Protein AF-A0A241WHX1-F1 (afdb_monomer_lite)

Radius of gyration: 29.51 Å; chains: 1; bounding box: 97×26×27 Å

Foldseek 3Di:
DDPQVVLPHLVSLCCVLVVVVAPADDFFKAWSVVGFTWHADPQWIWTADRVVRDTHTDGGPVPDPTDMDTSVVSVVSSVVVVVVVVVVVVVVVVVVVVVVVVVVVVVVVVVPPPPPPDDDDDD

Secondary structure (DSSP, 8-state):
--HHHHHSSHHHHHHHHT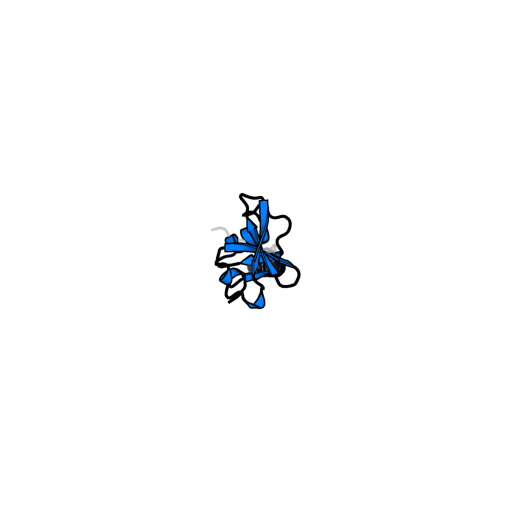TTT---SS--EEETTTTEEEEEETTEEEEEETTTTEEEEEEEGGG--S-EEEHHHHHHHHHHHHHHHHHHHHHHHHHHHHHHHHHHHHHHHHHT-S-TT------

Structure (mmCIF, N/CA/C/O backbone):
data_AF-A0A241WHX1-F1
#
_entry.id   AF-A0A241WHX1-F1
#
loop_
_atom_site.group_PDB
_atom_site.id
_atom_site.type_symbol
_atom_site.label_atom_id
_atom_site.label_alt_id
_atom_site.label_comp_id
_atom_site.label_asym_id
_atom_site.label_entity_id
_atom_site.label_seq_id
_atom_site.pdbx_PDB_ins_code
_atom_site.Cartn_x
_atom_site.Cartn_y
_atom_site.Cartn_z
_atom_site.occupancy
_atom_site.B_iso_or_equiv
_atom_site.auth_seq_id
_atom_site.auth_comp_id
_atom_site.auth_asym_id
_atom_site.auth_atom_id
_atom_site.pdbx_PDB_model_num
ATOM 1 N N . MET A 1 1 ? 9.600 3.121 -15.837 1.00 72.44 1 MET A N 1
ATOM 2 C CA . MET A 1 1 ? 9.705 3.581 -14.442 1.00 72.44 1 MET A CA 1
ATOM 3 C C . MET A 1 1 ? 9.489 2.375 -13.557 1.00 72.44 1 MET A C 1
ATOM 5 O O . MET A 1 1 ? 8.506 1.670 -13.766 1.00 72.44 1 MET A O 1
ATOM 9 N N . ASN A 1 2 ? 10.432 2.067 -12.673 1.00 87.31 2 ASN A N 1
ATOM 10 C CA . ASN A 1 2 ? 10.267 0.968 -11.722 1.00 87.31 2 ASN A CA 1
ATOM 11 C C . ASN A 1 2 ? 9.329 1.389 -10.566 1.00 87.31 2 ASN A C 1
ATOM 13 O O . ASN A 1 2 ? 9.002 2.568 -10.421 1.00 87.31 2 ASN A O 1
ATOM 17 N N . LEU A 1 3 ? 8.868 0.434 -9.751 1.00 91.62 3 LEU A N 1
ATOM 18 C CA . LEU A 1 3 ? 7.915 0.718 -8.665 1.00 91.62 3 LEU A CA 1
ATOM 19 C C . LEU A 1 3 ? 8.469 1.694 -7.612 1.00 91.62 3 LEU A C 1
ATOM 21 O O . LEU A 1 3 ? 7.723 2.523 -7.100 1.00 91.62 3 LEU A O 1
ATOM 25 N N . ILE A 1 4 ? 9.768 1.630 -7.316 1.00 92.44 4 ILE A N 1
ATOM 26 C CA . ILE A 1 4 ? 10.421 2.496 -6.323 1.00 92.44 4 ILE A CA 1
ATOM 27 C C . ILE A 1 4 ? 10.491 3.944 -6.832 1.00 92.44 4 ILE A C 1
ATOM 29 O O . ILE A 1 4 ? 10.169 4.874 -6.098 1.00 92.44 4 ILE A O 1
ATOM 33 N N . GLU A 1 5 ? 10.851 4.142 -8.100 1.00 90.75 5 GLU A N 1
ATOM 34 C CA . GLU A 1 5 ? 10.840 5.449 -8.771 1.00 90.75 5 GLU A CA 1
ATOM 35 C C . GLU A 1 5 ? 9.431 6.036 -8.829 1.00 90.75 5 GLU A C 1
ATOM 37 O O . GLU A 1 5 ? 9.258 7.236 -8.635 1.00 90.75 5 GLU A O 1
ATOM 42 N N . LYS A 1 6 ? 8.423 5.183 -9.055 1.00 90.56 6 LYS A N 1
ATOM 43 C CA . LYS A 1 6 ? 7.014 5.585 -9.081 1.00 90.56 6 LYS A CA 1
ATOM 44 C C . LYS A 1 6 ? 6.542 6.118 -7.724 1.00 90.56 6 LYS A C 1
ATOM 46 O O . LYS A 1 6 ? 5.759 7.060 -7.672 1.00 90.56 6 LYS A O 1
ATOM 51 N N . ILE A 1 7 ? 7.025 5.517 -6.636 1.00 92.44 7 ILE A N 1
ATOM 52 C CA . ILE A 1 7 ? 6.779 5.982 -5.264 1.00 92.44 7 ILE A CA 1
ATOM 53 C C . ILE A 1 7 ? 7.556 7.280 -4.990 1.00 92.44 7 ILE A C 1
ATOM 55 O O . ILE A 1 7 ? 7.043 8.176 -4.328 1.00 92.44 7 ILE A O 1
ATOM 59 N N . GLY A 1 8 ? 8.777 7.382 -5.518 1.00 91.56 8 GLY A N 1
ATOM 60 C CA . GLY A 1 8 ? 9.629 8.569 -5.473 1.00 91.56 8 GLY A CA 1
ATOM 61 C C . GLY A 1 8 ? 11.054 8.253 -5.022 1.00 91.56 8 GLY A C 1
ATOM 62 O O . GLY A 1 8 ? 12.007 8.809 -5.562 1.00 91.56 8 GLY A O 1
ATOM 63 N N . ASN A 1 9 ? 11.224 7.356 -4.046 1.00 93.25 9 ASN A N 1
ATOM 64 C CA . ASN A 1 9 ? 12.527 6.862 -3.594 1.00 93.25 9 ASN A CA 1
ATOM 65 C C . ASN A 1 9 ? 12.396 5.589 -2.739 1.00 93.25 9 ASN A C 1
ATOM 67 O O . ASN A 1 9 ? 11.304 5.215 -2.308 1.00 93.25 9 ASN A O 1
ATOM 71 N N . ILE A 1 10 ? 13.539 4.947 -2.466 1.00 94.50 10 ILE A N 1
ATOM 72 C CA . ILE A 1 10 ? 13.615 3.707 -1.680 1.00 94.50 10 ILE A CA 1
ATOM 73 C C . ILE A 1 10 ? 13.083 3.872 -0.250 1.00 94.50 10 ILE A C 1
ATOM 75 O O . ILE A 1 10 ? 12.350 3.010 0.216 1.00 94.50 10 ILE A O 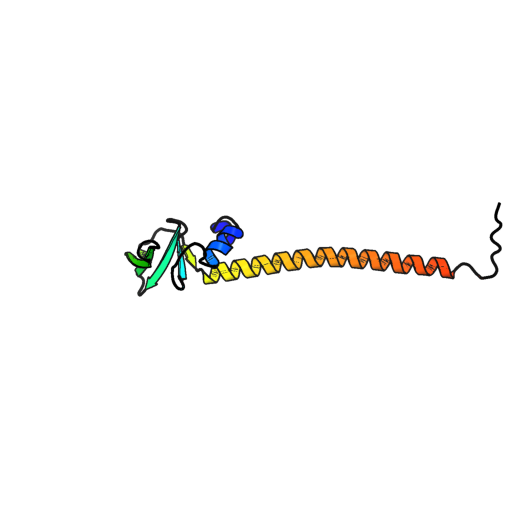1
ATOM 79 N N . ILE A 1 11 ? 13.349 5.005 0.408 1.00 94.06 11 ILE A N 1
ATOM 80 C CA . ILE A 1 11 ? 12.926 5.250 1.797 1.00 94.06 11 ILE A CA 1
ATOM 81 C C . ILE A 1 11 ? 11.395 5.302 1.888 1.00 94.06 11 ILE A C 1
ATOM 83 O O . ILE A 1 11 ? 10.787 4.687 2.760 1.00 94.06 11 ILE A O 1
ATOM 87 N N . GLN A 1 12 ? 10.743 6.009 0.963 1.00 93.94 12 GLN A N 1
ATOM 88 C CA . GLN A 1 12 ? 9.282 6.062 0.888 1.00 93.94 12 GLN A CA 1
ATOM 89 C C . GLN A 1 12 ? 8.680 4.701 0.551 1.00 93.94 12 GLN A C 1
ATOM 91 O O . GLN A 1 12 ? 7.679 4.314 1.154 1.00 93.94 12 GLN A O 1
ATOM 96 N N . ALA A 1 13 ? 9.307 3.958 -0.364 1.00 95.19 13 ALA A N 1
ATOM 97 C CA . ALA A 1 13 ? 8.883 2.606 -0.696 1.00 95.19 13 ALA A CA 1
ATOM 98 C C . ALA A 1 13 ? 8.940 1.685 0.532 1.00 95.19 13 ALA A C 1
ATOM 100 O O . ALA A 1 13 ? 7.979 0.965 0.791 1.00 95.19 13 ALA A O 1
ATOM 101 N N . GLU A 1 14 ? 10.013 1.747 1.323 1.00 95.38 14 GLU A N 1
ATOM 102 C CA . GLU A 1 14 ? 10.172 0.969 2.557 1.00 95.38 14 GLU A CA 1
ATOM 103 C C . GLU A 1 14 ? 9.139 1.341 3.623 1.00 95.38 14 GLU A C 1
ATOM 105 O O . GLU A 1 14 ? 8.544 0.444 4.225 1.00 95.38 14 GLU A O 1
ATOM 110 N N . MET A 1 15 ? 8.870 2.636 3.826 1.00 94.81 15 MET A N 1
ATOM 111 C CA . MET A 1 15 ? 7.839 3.091 4.768 1.00 94.81 15 MET A CA 1
ATOM 112 C C . MET A 1 15 ? 6.450 2.568 4.389 1.00 94.81 15 MET A C 1
ATOM 114 O O . MET A 1 15 ? 5.720 2.087 5.259 1.00 94.81 15 MET A O 1
ATOM 118 N N . ILE A 1 16 ? 6.106 2.629 3.097 1.00 95.25 16 ILE A N 1
ATOM 119 C CA . ILE A 1 16 ? 4.822 2.142 2.581 1.00 95.25 16 ILE A CA 1
ATOM 120 C C . ILE A 1 16 ? 4.738 0.616 2.687 1.00 95.25 16 ILE A C 1
ATOM 122 O O . ILE A 1 16 ? 3.774 0.069 3.214 1.00 95.25 16 ILE A O 1
ATOM 126 N N . ALA A 1 17 ? 5.774 -0.092 2.235 1.00 95.12 17 ALA A N 1
ATOM 127 C CA . ALA A 1 17 ? 5.815 -1.551 2.232 1.00 95.12 17 ALA A CA 1
ATOM 128 C C . ALA A 1 17 ? 5.789 -2.166 3.642 1.00 95.12 17 ALA A C 1
ATOM 130 O O . ALA A 1 17 ? 5.288 -3.281 3.828 1.00 95.12 17 ALA A O 1
ATOM 131 N N . SER A 1 18 ? 6.334 -1.446 4.622 1.00 93.19 18 SER A N 1
ATOM 132 C CA . SER A 1 18 ? 6.352 -1.840 6.035 1.00 93.19 18 SER A CA 1
ATOM 133 C C . SER A 1 18 ? 5.083 -1.430 6.785 1.00 93.19 18 SER A C 1
ATOM 135 O O . SER A 1 18 ? 4.976 -1.716 7.973 1.00 93.19 18 SER A O 1
ATOM 137 N N . CYS A 1 19 ? 4.142 -0.752 6.117 1.00 90.75 19 CYS A N 1
ATOM 138 C CA . CYS A 1 19 ? 2.921 -0.210 6.711 1.00 90.75 19 CYS A CA 1
ATOM 139 C C . CYS A 1 19 ? 3.182 0.694 7.932 1.00 90.75 19 CYS A C 1
ATOM 141 O O . CYS A 1 19 ? 2.319 0.840 8.786 1.00 90.75 19 CYS A O 1
ATOM 143 N N . LEU A 1 20 ? 4.355 1.338 8.023 1.00 87.44 20 LEU A N 1
ATOM 144 C CA . LEU A 1 20 ? 4.725 2.180 9.176 1.00 87.44 20 LEU A CA 1
ATOM 145 C C . LEU A 1 20 ? 3.906 3.474 9.265 1.00 87.44 20 LEU A C 1
ATOM 147 O O . LEU A 1 20 ? 3.936 4.163 10.279 1.00 87.44 20 LEU A O 1
ATOM 151 N N . LEU A 1 21 ? 3.212 3.817 8.181 1.00 84.06 21 LEU A N 1
ATOM 152 C CA . LEU A 1 21 ? 2.416 5.034 8.050 1.00 84.06 21 LEU A CA 1
ATOM 153 C C . LEU A 1 21 ? 0.932 4.811 8.365 1.00 84.06 21 LEU A C 1
ATOM 155 O O . LEU A 1 21 ? 0.134 5.703 8.104 1.00 84.06 21 LEU A O 1
ATOM 159 N N . THR A 1 22 ? 0.550 3.624 8.839 1.00 89.69 22 THR A N 1
ATOM 160 C CA . THR A 1 22 ? -0.851 3.278 9.087 1.00 89.69 22 THR A CA 1
ATOM 161 C C . THR A 1 22 ? -0.990 2.257 10.212 1.00 89.69 22 THR A C 1
ATOM 163 O O . THR A 1 22 ? -0.064 1.515 10.534 1.00 89.69 22 THR A O 1
ATOM 166 N N . THR A 1 23 ? -2.177 2.209 10.796 1.00 92.38 23 THR A N 1
ATOM 167 C CA . THR A 1 23 ? -2.633 1.184 11.739 1.00 92.38 23 THR A CA 1
ATOM 168 C C . THR A 1 23 ? -3.375 0.038 11.048 1.00 92.38 23 THR A C 1
ATOM 170 O O . THR A 1 23 ? -3.762 -0.925 11.711 1.00 92.38 23 THR A O 1
ATOM 173 N N . ALA A 1 24 ? -3.558 0.115 9.723 1.00 90.62 24 ALA A N 1
ATOM 174 C CA . ALA A 1 24 ? -4.256 -0.896 8.941 1.00 90.62 24 ALA A CA 1
ATOM 175 C C . ALA A 1 24 ? -3.654 -2.291 9.136 1.00 90.62 24 ALA A C 1
ATOM 177 O O . ALA A 1 24 ? -2.455 -2.511 8.945 1.00 90.62 24 ALA A O 1
ATOM 178 N N . ASN A 1 25 ? -4.508 -3.265 9.445 1.00 87.81 25 ASN A N 1
ATOM 179 C CA . ASN A 1 25 ? -4.088 -4.656 9.508 1.00 87.81 25 ASN A CA 1
ATOM 180 C C . ASN A 1 25 ? -4.000 -5.239 8.090 1.00 87.81 25 ASN A C 1
ATOM 182 O O . ASN A 1 25 ? -5.026 -5.463 7.451 1.00 87.81 25 ASN A O 1
ATOM 186 N N . ASN A 1 26 ? -2.774 -5.488 7.624 1.00 87.50 26 ASN A N 1
ATOM 187 C CA . ASN A 1 26 ? -2.464 -6.090 6.322 1.00 87.50 26 ASN A CA 1
ATOM 188 C C . ASN A 1 26 ? -3.213 -5.453 5.132 1.00 87.50 26 ASN A C 1
ATOM 190 O O . ASN A 1 26 ? -3.965 -6.150 4.447 1.00 87.50 26 ASN A O 1
ATOM 194 N N . PRO A 1 27 ? -3.011 -4.152 4.851 1.00 95.12 27 PRO A N 1
ATOM 195 C CA . PRO A 1 27 ? -3.486 -3.584 3.599 1.00 95.12 27 PRO A CA 1
ATOM 196 C C . PRO A 1 27 ? -2.807 -4.277 2.408 1.00 95.12 27 PRO A C 1
ATOM 198 O O . PRO A 1 27 ? -1.647 -4.690 2.488 1.00 95.12 27 PRO A O 1
ATOM 201 N N . GLU A 1 28 ? -3.525 -4.397 1.299 1.00 97.19 28 GLU A N 1
ATOM 202 C CA . GLU A 1 28 ? -3.037 -5.054 0.082 1.00 97.19 28 GLU A CA 1
ATOM 203 C C . GLU A 1 28 ? -2.464 -4.049 -0.920 1.00 97.19 28 GLU A C 1
ATOM 205 O O . GLU A 1 28 ? -1.482 -4.337 -1.616 1.00 97.19 28 GLU A O 1
ATOM 210 N N . TYR A 1 29 ? -3.046 -2.850 -0.960 1.00 97.31 29 TYR A N 1
ATOM 211 C CA . TYR A 1 29 ? -2.713 -1.818 -1.929 1.00 97.31 29 TYR A CA 1
ATOM 212 C C . TYR A 1 29 ? -2.403 -0.484 -1.257 1.00 97.31 29 TYR A C 1
ATOM 214 O O . TYR A 1 29 ? -2.877 -0.165 -0.164 1.00 97.31 29 TYR A O 1
ATOM 222 N N . PHE A 1 30 ? -1.636 0.333 -1.971 1.00 96.88 30 PHE A N 1
ATOM 223 C CA . PHE A 1 30 ? -1.422 1.734 -1.644 1.00 96.88 30 PHE A CA 1
ATOM 224 C C . PHE A 1 30 ? -1.743 2.596 -2.863 1.00 96.88 30 PHE A C 1
ATOM 226 O O . PHE A 1 30 ? -1.178 2.397 -3.941 1.00 96.88 30 PHE A O 1
ATOM 233 N N . SER A 1 31 ? -2.655 3.552 -2.701 1.00 95.69 31 SER A N 1
ATOM 234 C CA . SER A 1 31 ? -2.954 4.550 -3.726 1.00 95.69 31 SER A CA 1
ATOM 235 C C . SER A 1 31 ? -1.931 5.678 -3.662 1.00 95.69 31 SER A C 1
ATOM 237 O O . SER A 1 31 ? -1.703 6.235 -2.595 1.00 95.69 31 SER A O 1
ATOM 239 N N . LEU A 1 32 ? -1.343 6.056 -4.797 1.00 93.50 32 LEU A N 1
ATOM 240 C CA . LEU A 1 32 ? -0.374 7.156 -4.888 1.00 93.50 32 LEU A CA 1
ATOM 241 C C . LEU A 1 32 ? -1.045 8.533 -4.793 1.00 93.50 32 LEU A C 1
ATOM 243 O O . LEU A 1 32 ? -0.408 9.512 -4.405 1.00 93.50 32 LEU A O 1
ATOM 247 N N . ASN A 1 33 ? -2.334 8.594 -5.124 1.00 91.38 33 ASN A N 1
ATOM 248 C CA . ASN A 1 33 ? -3.191 9.759 -4.973 1.00 91.38 33 ASN A CA 1
ATOM 249 C C . ASN A 1 33 ? -4.604 9.244 -4.645 1.00 91.38 33 ASN A C 1
ATOM 251 O O . ASN A 1 33 ? -5.271 8.738 -5.547 1.00 91.38 33 ASN A O 1
ATOM 255 N N . PRO A 1 34 ? -5.037 9.266 -3.372 1.00 91.38 34 PRO A N 1
ATOM 256 C CA . PRO A 1 34 ? -4.721 10.299 -2.379 1.00 91.38 34 PRO A CA 1
ATOM 257 C C . PRO A 1 34 ? -3.577 10.015 -1.382 1.00 91.38 34 PRO A C 1
ATOM 259 O O . PRO A 1 34 ? -3.447 10.772 -0.427 1.00 91.38 34 PRO A O 1
ATOM 262 N N . LYS A 1 35 ? -2.716 9.003 -1.585 1.00 93.12 35 LYS A N 1
ATOM 263 C CA . LYS A 1 35 ? -1.708 8.531 -0.596 1.00 93.12 35 LYS A CA 1
ATOM 264 C C . LYS A 1 35 ? -2.329 7.786 0.580 1.00 93.12 35 LYS A C 1
ATOM 266 O O . LYS A 1 35 ? -2.105 8.127 1.738 1.00 93.12 35 LYS A O 1
ATOM 271 N N . GLN A 1 36 ? -3.108 6.757 0.266 1.00 94.94 36 GLN A N 1
ATOM 272 C CA . GLN A 1 36 ? -3.888 6.024 1.256 1.00 94.94 36 GLN A CA 1
ATOM 273 C C . GLN A 1 36 ? -3.881 4.524 0.972 1.00 94.94 36 GLN A C 1
ATOM 275 O O . GLN A 1 36 ? -3.901 4.093 -0.185 1.00 94.94 36 GLN A O 1
ATOM 280 N N . TYR A 1 37 ? -3.852 3.735 2.043 1.00 97.19 37 TYR A N 1
ATOM 281 C CA . TYR A 1 37 ? -3.961 2.283 1.975 1.00 97.19 37 TYR A CA 1
ATOM 282 C C . TYR A 1 37 ? -5.394 1.871 1.673 1.00 97.19 37 TYR A C 1
ATOM 284 O O . TYR A 1 37 ? -6.342 2.512 2.131 1.00 97.19 37 TYR A O 1
ATOM 292 N N . PHE A 1 38 ? -5.558 0.797 0.913 1.00 97.50 38 PHE A N 1
ATOM 293 C CA . PHE A 1 38 ? -6.877 0.268 0.605 1.00 97.50 38 PHE A CA 1
ATOM 294 C C . PHE A 1 38 ? -6.834 -1.229 0.332 1.00 97.50 38 PHE A C 1
ATOM 296 O O . PHE A 1 38 ? -5.787 -1.785 -0.007 1.00 97.50 38 PHE A O 1
ATOM 303 N N . ASN A 1 39 ? -8.003 -1.847 0.448 1.00 97.44 39 ASN A N 1
ATOM 304 C CA . ASN A 1 39 ? -8.254 -3.221 0.040 1.00 97.44 39 ASN A CA 1
ATOM 305 C C . ASN A 1 39 ? -9.329 -3.250 -1.041 1.00 97.44 39 ASN A C 1
ATOM 307 O O . ASN A 1 39 ? -10.102 -2.300 -1.193 1.00 97.44 39 ASN A O 1
ATOM 311 N N . VAL A 1 40 ? -9.377 -4.348 -1.790 1.00 97.25 40 VAL A N 1
ATOM 312 C CA . VAL A 1 40 ? -10.420 -4.583 -2.785 1.00 97.25 40 VAL A CA 1
ATOM 313 C C . VAL A 1 40 ? -11.177 -5.842 -2.400 1.00 97.25 40 VAL A C 1
ATOM 315 O O . VAL A 1 40 ? -10.596 -6.920 -2.348 1.00 97.25 40 VAL A O 1
ATOM 318 N N . VAL A 1 41 ? -12.476 -5.709 -2.142 1.00 96.50 41 VAL A N 1
ATOM 319 C CA . VAL A 1 41 ? -13.359 -6.832 -1.797 1.00 96.50 41 VAL A CA 1
ATOM 320 C C . VAL A 1 41 ? -14.486 -6.862 -2.815 1.00 96.50 41 VAL A C 1
ATOM 322 O O . VAL A 1 41 ? -15.149 -5.850 -3.026 1.00 96.50 41 VAL A O 1
ATOM 325 N N . ASP A 1 42 ? -14.643 -7.991 -3.508 1.00 96.25 42 ASP A N 1
ATOM 326 C CA . ASP A 1 42 ? -15.628 -8.174 -4.586 1.00 96.25 42 ASP A CA 1
ATOM 327 C C . ASP A 1 42 ? -15.577 -7.078 -5.669 1.00 96.25 42 ASP A C 1
ATOM 329 O O . ASP A 1 42 ? -16.585 -6.655 -6.229 1.00 96.25 42 ASP A O 1
ATOM 333 N N . GLY A 1 43 ? -14.365 -6.598 -5.969 1.00 96.25 43 GLY A N 1
ATOM 334 C CA . GLY A 1 43 ? -14.128 -5.547 -6.960 1.00 96.25 43 GLY A CA 1
ATOM 335 C C . GLY A 1 43 ? -14.415 -4.127 -6.467 1.00 96.25 43 GLY A C 1
ATOM 336 O O . GLY A 1 43 ? -14.261 -3.190 -7.248 1.00 96.25 43 GLY A O 1
ATOM 337 N N . ILE A 1 44 ? -14.784 -3.943 -5.199 1.00 97.81 44 ILE A N 1
ATOM 338 C CA . ILE A 1 44 ? -15.034 -2.637 -4.584 1.00 97.81 44 ILE A CA 1
ATOM 339 C C . ILE A 1 44 ? -13.817 -2.193 -3.775 1.00 97.81 44 ILE A C 1
ATOM 341 O O . ILE A 1 44 ? -13.262 -2.972 -3.003 1.00 97.81 44 ILE A O 1
ATOM 345 N N . VAL A 1 45 ? -13.396 -0.942 -3.963 1.00 97.81 45 VAL A N 1
ATOM 346 C CA . VAL A 1 45 ? -12.299 -0.325 -3.210 1.00 97.81 45 VAL A CA 1
ATOM 347 C C . VAL A 1 45 ? -12.795 0.108 -1.841 1.00 97.81 45 VAL A C 1
ATOM 349 O O . VAL A 1 45 ? -13.791 0.823 -1.743 1.00 97.81 45 VAL A O 1
ATOM 352 N N . TYR A 1 46 ? -12.038 -0.250 -0.808 1.00 97.56 46 TYR A N 1
ATOM 353 C CA . TYR A 1 46 ? -12.230 0.244 0.546 1.00 97.56 46 TYR A CA 1
ATOM 354 C C . TYR A 1 46 ? -10.968 0.947 1.031 1.00 97.56 46 TYR A C 1
ATOM 356 O O . TYR A 1 46 ? -9.944 0.293 1.230 1.00 97.56 46 TYR A O 1
ATOM 364 N N . PHE A 1 47 ? -11.028 2.261 1.237 1.00 97.31 47 PHE A N 1
ATOM 365 C CA . PHE A 1 47 ? -9.906 3.022 1.785 1.00 97.31 47 PHE A CA 1
ATOM 366 C C . PHE A 1 47 ? -9.839 2.869 3.300 1.00 97.31 47 PHE A C 1
ATOM 368 O O . PHE A 1 47 ? -10.855 2.957 3.988 1.00 97.31 47 PHE A O 1
ATOM 375 N N . TYR A 1 48 ? -8.634 2.664 3.825 1.00 97.44 48 TYR A N 1
ATOM 376 C CA . TYR A 1 48 ? -8.412 2.632 5.262 1.00 97.44 48 TYR A CA 1
ATOM 377 C C . TYR A 1 48 ? -8.363 4.046 5.827 1.00 97.44 48 TYR A C 1
ATOM 379 O O . TYR A 1 48 ? -7.579 4.875 5.364 1.00 97.44 48 TYR A O 1
ATOM 387 N N . ASN A 1 49 ? -9.166 4.313 6.846 1.00 94.88 49 ASN A N 1
ATOM 388 C CA . ASN A 1 49 ? -9.113 5.541 7.617 1.00 94.88 49 ASN A CA 1
ATOM 389 C C . ASN A 1 49 ? -8.424 5.256 8.958 1.00 94.88 49 ASN A C 1
ATOM 391 O O . ASN A 1 49 ? -8.901 4.434 9.737 1.00 94.88 49 ASN A O 1
ATOM 395 N N . ASP A 1 50 ? -7.310 5.941 9.210 1.00 92.19 50 ASP A N 1
ATOM 396 C CA . ASP A 1 50 ? -6.519 5.781 10.432 1.00 92.19 50 ASP A CA 1
ATOM 397 C C . ASP A 1 50 ? -7.180 6.383 11.684 1.00 92.19 50 ASP A C 1
ATOM 399 O O . ASP A 1 50 ? -6.979 5.852 12.775 1.00 92.19 50 ASP A O 1
ATOM 403 N N . ASP A 1 51 ? -7.999 7.432 11.545 1.00 93.31 51 ASP A N 1
ATOM 404 C CA . ASP A 1 51 ? -8.719 8.053 12.669 1.00 93.31 51 ASP A CA 1
ATOM 405 C C . ASP A 1 51 ? -9.820 7.123 13.199 1.00 93.31 51 ASP A C 1
ATOM 407 O O . ASP A 1 51 ? -9.999 6.959 14.405 1.00 93.31 51 ASP A O 1
ATOM 411 N N . GLU A 1 52 ? -10.530 6.473 12.279 1.00 93.94 52 GLU A N 1
ATOM 412 C CA . GLU A 1 52 ? -11.639 5.559 12.564 1.00 93.94 52 GLU A CA 1
ATOM 413 C C . GLU A 1 52 ? -11.192 4.088 12.670 1.00 93.94 52 GLU A C 1
ATOM 415 O O . GLU A 1 52 ? -11.999 3.214 12.986 1.00 93.94 52 GLU A O 1
ATOM 420 N N . GLN A 1 53 ? -9.917 3.809 12.377 1.00 94.00 53 GLN A N 1
ATOM 421 C CA . GLN A 1 53 ? -9.287 2.482 12.367 1.00 94.00 53 GLN A CA 1
ATOM 422 C C . GLN A 1 53 ? -10.068 1.417 11.581 1.00 94.00 53 GLN A C 1
ATOM 424 O O . GLN A 1 53 ? -10.155 0.251 11.976 1.00 94.00 53 GLN A O 1
ATOM 429 N N . GLN A 1 54 ? -10.664 1.814 10.456 1.00 95.56 54 GLN A N 1
ATOM 430 C CA . GLN A 1 54 ? -11.507 0.931 9.656 1.00 95.56 54 GLN A CA 1
ATOM 431 C C . GLN A 1 54 ? -11.467 1.264 8.167 1.00 95.56 54 GLN A C 1
ATOM 433 O O . GLN A 1 54 ? -11.060 2.345 7.739 1.00 95.56 54 GLN A O 1
ATOM 438 N N . PHE A 1 55 ? -11.905 0.294 7.372 1.00 96.50 55 PHE A N 1
ATOM 439 C CA . PHE A 1 55 ? -12.011 0.392 5.926 1.00 96.50 55 PHE A CA 1
ATOM 440 C C . PHE A 1 55 ? -13.397 0.903 5.527 1.00 96.50 55 PHE A C 1
ATOM 442 O O . PHE A 1 55 ? -14.406 0.300 5.889 1.00 96.50 55 PHE A O 1
ATOM 449 N N . PHE A 1 56 ? -13.443 1.979 4.745 1.00 96.69 56 PHE A N 1
ATOM 450 C CA . PHE A 1 56 ? -14.681 2.548 4.219 1.00 96.69 56 PHE A CA 1
ATOM 451 C C . PHE A 1 56 ? -14.805 2.307 2.725 1.00 96.69 56 PHE A C 1
ATOM 453 O O . PHE A 1 56 ? -13.857 2.535 1.973 1.00 96.69 56 PHE A O 1
ATOM 460 N N . GLU A 1 57 ? -15.994 1.878 2.311 1.00 97.50 57 GLU A N 1
ATOM 461 C CA . GLU A 1 57 ? -16.342 1.696 0.907 1.00 97.50 57 GLU A CA 1
ATOM 462 C C . GLU A 1 57 ? -16.172 3.007 0.134 1.00 97.50 57 GLU A C 1
ATOM 464 O O . GLU A 1 57 ? -16.573 4.076 0.600 1.00 97.50 57 GLU A O 1
ATOM 469 N N . TYR A 1 58 ? -15.579 2.916 -1.054 1.00 96.12 58 TYR A N 1
ATOM 470 C CA . TYR A 1 58 ? -15.418 4.048 -1.953 1.00 96.12 58 TYR A CA 1
ATOM 471 C C . TYR A 1 58 ? -16.218 3.874 -3.244 1.00 96.12 58 TYR A C 1
ATOM 473 O O . TYR A 1 58 ? -17.259 4.505 -3.410 1.00 96.12 58 TYR A O 1
ATOM 481 N N . LYS A 1 59 ? -15.720 3.057 -4.178 1.00 96.25 59 LYS A N 1
ATOM 482 C CA . LYS A 1 59 ? -16.382 2.736 -5.451 1.00 96.25 59 LYS A CA 1
ATOM 483 C C . LYS A 1 59 ? -15.750 1.491 -6.090 1.00 96.25 59 LYS A C 1
ATOM 485 O O . LYS A 1 59 ? -14.685 1.055 -5.636 1.00 96.25 59 LYS A O 1
ATOM 490 N N . PRO A 1 60 ? -16.358 0.908 -7.138 1.00 97.75 60 PRO A N 1
ATOM 491 C CA . PRO A 1 60 ? -15.749 -0.187 -7.884 1.00 97.75 60 PRO A CA 1
ATOM 492 C C . PRO A 1 60 ? -14.360 0.173 -8.421 1.00 97.75 60 PRO A C 1
ATOM 494 O O . PRO A 1 60 ? -14.160 1.250 -8.979 1.00 97.75 60 PRO A O 1
ATOM 497 N N . LEU A 1 61 ? -13.408 -0.757 -8.323 1.00 95.81 61 LEU A N 1
ATOM 498 C CA . LEU A 1 61 ? -12.033 -0.577 -8.802 1.00 95.81 61 LEU A CA 1
ATOM 499 C C . LEU A 1 61 ? -11.985 -0.216 -10.293 1.00 95.81 61 LEU A C 1
ATOM 501 O O . LEU A 1 61 ? -11.136 0.563 -10.711 1.00 95.81 61 LEU A O 1
ATOM 505 N N . VAL A 1 62 ? -12.916 -0.748 -11.089 1.00 95.62 62 VAL A N 1
ATOM 506 C CA . VAL A 1 62 ? -13.024 -0.470 -12.532 1.00 95.62 62 VAL A CA 1
ATOM 507 C C . VAL A 1 62 ? -13.409 0.977 -12.849 1.00 95.62 62 VAL A C 1
ATOM 509 O O . VAL A 1 62 ? -13.187 1.435 -13.965 1.00 95.62 62 VAL A O 1
ATOM 512 N N . GLU A 1 63 ? -13.968 1.699 -11.878 1.00 95.50 63 GLU A N 1
ATOM 513 C CA . GLU A 1 63 ? -14.333 3.114 -11.994 1.00 95.50 63 GLU A CA 1
ATOM 514 C C . GLU A 1 63 ? -13.264 4.039 -11.396 1.00 95.50 63 GLU A C 1
ATOM 516 O O . GLU A 1 63 ? -13.414 5.264 -11.415 1.00 95.50 63 GLU A O 1
ATOM 521 N N . CYS A 1 64 ? -12.196 3.479 -10.823 1.00 92.81 64 CYS A N 1
ATOM 522 C CA . CYS A 1 64 ? -11.090 4.228 -10.243 1.00 92.81 64 CYS A CA 1
ATOM 523 C C . CYS A 1 64 ? -10.085 4.649 -11.318 1.00 92.81 64 CYS A C 1
ATOM 525 O O . CYS A 1 64 ? -9.571 3.835 -12.077 1.00 92.81 64 CYS A O 1
ATOM 527 N N . ASP A 1 65 ? -9.773 5.938 -11.332 1.00 93.44 65 ASP A N 1
ATOM 528 C CA . ASP A 1 65 ? -8.816 6.598 -12.219 1.00 93.44 65 ASP A CA 1
ATOM 529 C C . ASP A 1 65 ? -7.486 6.925 -11.518 1.00 93.44 65 ASP A C 1
ATOM 531 O O . ASP A 1 65 ? -6.583 7.503 -12.121 1.00 93.44 65 ASP A O 1
ATOM 535 N N . PHE A 1 66 ? -7.346 6.545 -10.245 1.00 92.50 66 PHE A N 1
ATOM 536 C CA . PHE A 1 66 ? -6.125 6.760 -9.482 1.00 92.50 66 PHE A CA 1
ATOM 537 C C . PHE A 1 66 ? -5.082 5.667 -9.718 1.00 92.50 66 PHE A C 1
ATOM 539 O O . PHE A 1 66 ? -5.380 4.495 -9.952 1.00 92.50 66 PHE A O 1
ATOM 546 N N . GLU A 1 67 ? -3.820 6.054 -9.573 1.00 94.50 67 GLU A N 1
ATOM 547 C CA . GLU A 1 67 ? -2.705 5.124 -9.624 1.00 94.50 67 GLU A CA 1
ATOM 548 C C . GLU A 1 67 ? -2.470 4.461 -8.270 1.00 94.50 67 GLU A C 1
ATOM 550 O O . GLU A 1 67 ? -2.465 5.117 -7.227 1.00 94.50 67 GLU A O 1
ATOM 555 N N . TYR A 1 68 ? -2.198 3.161 -8.291 1.00 95.38 68 TYR A N 1
ATOM 556 C CA . TYR A 1 68 ? -1.910 2.382 -7.096 1.00 95.38 68 TYR A CA 1
ATOM 557 C C . TYR A 1 68 ? -0.775 1.388 -7.328 1.00 95.38 68 TYR A C 1
ATOM 559 O O . TYR A 1 68 ? -0.314 1.181 -8.456 1.00 95.38 68 TYR A O 1
ATOM 567 N N . VAL A 1 69 ? -0.312 0.792 -6.233 1.00 96.00 69 VAL A N 1
ATOM 568 C CA . VAL A 1 69 ? 0.656 -0.305 -6.222 1.00 96.00 69 VAL A CA 1
ATOM 569 C C . VAL A 1 69 ? 0.179 -1.413 -5.291 1.00 96.00 69 VAL A C 1
ATOM 571 O O . VAL A 1 69 ? -0.449 -1.136 -4.267 1.00 96.00 69 VAL A O 1
ATOM 574 N N . LEU A 1 70 ? 0.506 -2.660 -5.629 1.00 96.62 70 LEU A N 1
ATOM 575 C CA . LEU A 1 70 ? 0.391 -3.780 -4.699 1.00 96.62 70 LEU A CA 1
ATOM 576 C C . LEU A 1 70 ? 1.560 -3.729 -3.716 1.00 96.62 70 LEU A C 1
ATOM 578 O O . LEU A 1 70 ? 2.722 -3.600 -4.112 1.00 96.62 70 LEU A O 1
ATOM 582 N N . ILE A 1 71 ? 1.268 -3.886 -2.428 1.00 96.50 71 ILE A N 1
ATOM 583 C CA . ILE A 1 71 ? 2.292 -3.855 -1.378 1.00 96.50 71 ILE A CA 1
ATOM 584 C C . ILE A 1 71 ? 3.247 -5.048 -1.500 1.00 96.50 71 ILE A C 1
ATOM 586 O O . ILE A 1 71 ? 4.450 -4.905 -1.275 1.00 96.50 71 ILE A O 1
ATOM 590 N N . ALA A 1 72 ? 2.749 -6.215 -1.916 1.00 96.12 72 ALA A N 1
ATOM 591 C CA . ALA A 1 72 ? 3.577 -7.398 -2.157 1.00 96.12 72 ALA A CA 1
ATOM 592 C C . ALA A 1 72 ? 4.599 -7.184 -3.292 1.00 96.12 72 ALA A C 1
ATOM 594 O O . ALA A 1 72 ? 5.780 -7.517 -3.144 1.00 96.12 72 ALA A O 1
ATOM 595 N N . ASP A 1 73 ? 4.173 -6.561 -4.391 1.00 96.62 73 ASP A N 1
ATOM 596 C CA . ASP A 1 73 ? 5.059 -6.243 -5.514 1.00 96.62 73 ASP A CA 1
ATOM 597 C C . ASP A 1 73 ? 6.093 -5.190 -5.116 1.00 96.62 73 ASP A C 1
ATOM 599 O O . ASP A 1 73 ? 7.269 -5.302 -5.465 1.00 96.62 73 ASP A O 1
ATOM 603 N N . LEU A 1 74 ? 5.685 -4.199 -4.314 1.00 96.31 74 LEU A N 1
ATOM 604 C CA . LEU A 1 74 ? 6.594 -3.191 -3.780 1.00 96.31 74 LEU A CA 1
ATOM 605 C C . LEU A 1 74 ? 7.675 -3.820 -2.886 1.00 96.31 74 LEU A C 1
ATOM 607 O O . LEU A 1 74 ? 8.856 -3.514 -3.050 1.00 96.31 74 LEU A O 1
ATOM 611 N N . ARG A 1 75 ? 7.305 -4.755 -1.999 1.00 96.12 75 ARG A N 1
ATOM 612 C CA . ARG A 1 75 ? 8.261 -5.524 -1.176 1.00 96.12 75 ARG A CA 1
ATOM 613 C C . ARG A 1 75 ? 9.250 -6.305 -2.039 1.00 96.12 75 ARG A C 1
ATOM 615 O O . ARG A 1 75 ? 10.449 -6.293 -1.765 1.00 96.12 75 ARG A O 1
ATOM 622 N N . THR A 1 76 ? 8.763 -6.936 -3.104 1.00 95.88 76 THR A N 1
ATOM 623 C CA . THR A 1 76 ? 9.606 -7.676 -4.054 1.00 95.88 76 THR A CA 1
ATOM 624 C C . THR A 1 76 ? 10.582 -6.744 -4.776 1.00 95.88 76 THR A C 1
ATOM 626 O O . THR A 1 76 ? 11.769 -7.053 -4.892 1.00 95.88 76 THR A O 1
ATOM 629 N N . ALA A 1 77 ? 10.118 -5.569 -5.209 1.00 95.31 77 ALA A N 1
ATOM 630 C CA . ALA A 1 77 ? 10.967 -4.565 -5.842 1.00 95.31 77 ALA A CA 1
ATOM 631 C C . ALA A 1 77 ? 12.075 -4.059 -4.900 1.00 95.31 77 ALA A C 1
ATOM 633 O O . ALA A 1 77 ? 13.225 -3.948 -5.324 1.00 95.31 77 ALA A O 1
ATOM 634 N N . ILE A 1 78 ? 11.757 -3.816 -3.623 1.00 95.25 78 ILE A N 1
ATOM 635 C CA . ILE A 1 78 ? 12.733 -3.420 -2.592 1.00 95.25 78 ILE A CA 1
ATOM 636 C C . ILE A 1 78 ? 13.777 -4.522 -2.372 1.00 95.25 78 ILE A C 1
ATOM 638 O O . ILE A 1 78 ? 14.978 -4.248 -2.374 1.00 95.25 78 ILE A O 1
ATOM 642 N N . ALA A 1 79 ? 13.348 -5.780 -2.238 1.00 94.19 79 ALA A N 1
ATOM 643 C CA . ALA A 1 79 ? 14.265 -6.904 -2.055 1.00 94.19 79 ALA A CA 1
ATOM 644 C C . ALA A 1 79 ? 15.253 -7.036 -3.230 1.00 94.19 79 ALA A C 1
ATOM 646 O O . ALA A 1 79 ? 16.462 -7.161 -3.023 1.00 94.19 79 ALA A O 1
ATOM 647 N N . ASN A 1 80 ? 14.755 -6.924 -4.464 1.00 91.69 80 ASN A N 1
ATOM 648 C CA . ASN A 1 80 ? 15.583 -6.973 -5.671 1.00 91.69 80 ASN A CA 1
ATOM 649 C C . ASN A 1 80 ? 16.564 -5.795 -5.760 1.00 91.69 80 ASN A C 1
ATOM 651 O O . ASN A 1 80 ? 17.721 -5.975 -6.155 1.00 91.69 80 ASN A O 1
ATOM 655 N N . HIS A 1 81 ? 16.131 -4.596 -5.360 1.00 90.06 81 HIS A N 1
ATOM 656 C CA . HIS A 1 81 ? 17.002 -3.427 -5.277 1.00 90.06 81 HIS A CA 1
ATOM 657 C C . HIS A 1 81 ? 18.173 -3.680 -4.310 1.00 90.06 81 HIS A C 1
ATOM 659 O O . HIS A 1 81 ? 19.334 -3.487 -4.673 1.00 90.06 81 HIS A O 1
ATOM 665 N N . ASN A 1 82 ? 17.894 -4.217 -3.119 1.00 88.25 82 ASN A N 1
ATOM 666 C CA . ASN A 1 82 ? 18.909 -4.482 -2.094 1.00 88.25 82 ASN A CA 1
ATOM 667 C C . ASN A 1 82 ? 19.909 -5.581 -2.493 1.00 88.25 82 ASN A C 1
ATOM 669 O O . ASN A 1 82 ? 21.100 -5.474 -2.185 1.00 88.25 82 ASN A O 1
ATOM 673 N N . LEU A 1 83 ? 19.461 -6.605 -3.225 1.00 85.94 83 LEU A N 1
ATOM 674 C CA . LEU A 1 83 ? 20.349 -7.622 -3.803 1.00 85.94 83 LEU A CA 1
ATOM 675 C C . LEU A 1 83 ? 21.298 -7.018 -4.845 1.00 85.94 83 LEU A C 1
ATOM 677 O O . LEU A 1 83 ? 22.495 -7.303 -4.835 1.00 85.94 83 LEU A O 1
ATOM 681 N N . THR A 1 84 ? 20.784 -6.143 -5.711 1.00 79.56 84 THR A N 1
ATOM 682 C CA . THR A 1 84 ? 21.580 -5.489 -6.762 1.00 79.56 84 THR A CA 1
ATOM 683 C C . THR A 1 84 ? 22.673 -4.597 -6.167 1.00 79.56 84 THR A C 1
ATOM 685 O O . THR A 1 84 ? 23.829 -4.671 -6.584 1.00 79.56 84 THR A O 1
ATOM 688 N N . VAL A 1 85 ? 22.338 -3.811 -5.137 1.00 73.12 85 VAL A N 1
ATOM 689 C CA . VAL A 1 85 ? 23.307 -2.976 -4.403 1.00 73.12 85 VAL A CA 1
ATOM 690 C C . VAL A 1 85 ? 24.361 -3.839 -3.703 1.00 73.12 85 VAL A C 1
ATOM 692 O O . VAL A 1 85 ? 25.553 -3.530 -3.747 1.00 73.12 85 VAL A O 1
ATOM 695 N N . SER A 1 86 ? 23.945 -4.950 -3.091 1.00 69.38 86 SER A N 1
ATOM 696 C CA . SER A 1 86 ? 24.859 -5.865 -2.395 1.00 69.38 86 SER A CA 1
ATOM 697 C C . SER A 1 86 ? 25.869 -6.512 -3.349 1.00 69.38 86 SER A C 1
ATOM 699 O O . SER A 1 86 ? 27.053 -6.576 -3.022 1.00 69.38 86 SER A O 1
ATOM 701 N N . ASN A 1 87 ? 25.432 -6.915 -4.547 1.00 62.41 87 ASN A N 1
ATOM 702 C CA . ASN A 1 87 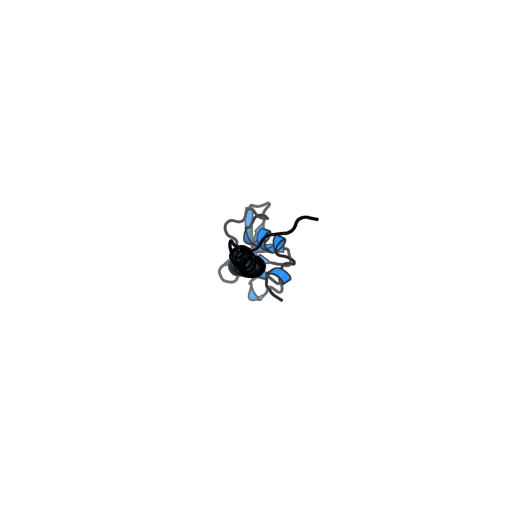? 26.305 -7.494 -5.573 1.00 62.41 87 ASN A CA 1
ATOM 703 C C . ASN A 1 87 ? 27.292 -6.468 -6.157 1.00 62.41 87 ASN A C 1
ATOM 705 O O . ASN A 1 87 ? 28.445 -6.809 -6.413 1.00 62.41 87 ASN A O 1
ATOM 709 N N . SER A 1 88 ? 26.883 -5.203 -6.316 1.00 59.81 88 SER A N 1
ATOM 710 C CA . SER A 1 88 ? 27.792 -4.129 -6.751 1.00 59.81 88 SER A CA 1
ATOM 711 C C . SER A 1 88 ? 28.942 -3.923 -5.758 1.00 59.81 88 SER A C 1
ATOM 713 O O . SER A 1 88 ? 30.098 -3.825 -6.156 1.00 59.81 88 SER A O 1
ATOM 715 N N . ASN A 1 89 ? 28.643 -3.944 -4.455 1.00 55.59 89 ASN A N 1
ATOM 716 C CA . ASN A 1 89 ? 29.635 -3.733 -3.395 1.00 55.59 89 ASN A CA 1
ATOM 717 C C . ASN A 1 89 ? 30.600 -4.920 -3.194 1.00 55.59 89 ASN A C 1
ATOM 719 O O . ASN A 1 89 ? 31.651 -4.761 -2.567 1.00 55.59 89 ASN A O 1
ATOM 723 N N . GLN A 1 90 ? 30.252 -6.121 -3.668 1.00 52.66 90 GLN A N 1
ATOM 724 C CA . GLN A 1 90 ? 31.141 -7.287 -3.614 1.00 52.66 90 GLN A CA 1
ATOM 725 C C . GLN A 1 90 ? 32.198 -7.264 -4.722 1.00 52.66 90 GLN A C 1
ATOM 727 O O . GLN A 1 90 ? 33.339 -7.656 -4.466 1.00 52.66 90 GLN A O 1
ATOM 732 N N . ASN A 1 91 ? 31.861 -6.742 -5.903 1.00 50.88 91 ASN A N 1
ATOM 733 C CA . ASN A 1 91 ? 32.816 -6.615 -7.003 1.00 50.88 91 ASN A CA 1
ATOM 734 C C . ASN A 1 91 ? 33.956 -5.643 -6.653 1.00 50.88 91 ASN A C 1
ATOM 736 O O . ASN A 1 91 ? 35.117 -5.964 -6.894 1.00 50.88 91 ASN A O 1
ATOM 740 N N . ASP A 1 92 ? 33.668 -4.529 -5.976 1.00 51.59 92 ASP A N 1
ATOM 741 C CA . ASP A 1 92 ? 34.700 -3.552 -5.590 1.00 51.59 92 ASP A CA 1
ATOM 742 C C . ASP A 1 92 ? 35.693 -4.102 -4.546 1.00 51.59 92 ASP A C 1
ATOM 744 O O . ASP A 1 92 ? 36.891 -3.820 -4.601 1.00 51.59 92 ASP A O 1
ATOM 748 N N . LYS A 1 93 ? 35.231 -4.955 -3.619 1.00 52.31 93 LYS A N 1
ATOM 749 C CA . LYS A 1 93 ? 36.103 -5.619 -2.629 1.00 52.31 93 LYS A CA 1
ATOM 750 C C . LYS A 1 93 ? 36.938 -6.753 -3.227 1.00 52.31 93 LYS A C 1
ATOM 752 O O . LYS A 1 93 ? 38.031 -7.022 -2.730 1.00 52.31 93 LYS A O 1
ATOM 757 N N . GLN A 1 94 ? 36.439 -7.428 -4.264 1.00 52.41 94 GLN A N 1
ATOM 758 C CA . GLN A 1 94 ? 37.182 -8.493 -4.938 1.00 52.41 94 GLN A CA 1
ATOM 759 C C . GLN A 1 94 ? 38.363 -7.932 -5.742 1.00 52.41 94 GLN A C 1
ATOM 761 O O . GLN A 1 94 ? 39.431 -8.542 -5.746 1.00 52.41 94 GLN A O 1
ATOM 766 N N . ILE A 1 95 ? 38.208 -6.750 -6.350 1.00 53.31 95 ILE A N 1
ATOM 767 C CA . ILE A 1 95 ? 39.293 -6.073 -7.076 1.00 53.31 95 ILE A CA 1
ATOM 768 C C . ILE A 1 95 ? 40.403 -5.627 -6.104 1.00 53.31 95 ILE A C 1
ATOM 770 O O . ILE A 1 95 ? 41.578 -5.878 -6.375 1.00 53.31 95 ILE A O 1
ATOM 774 N N . ASP A 1 96 ? 40.055 -5.055 -4.940 1.00 51.53 96 ASP A N 1
ATOM 775 C CA . ASP A 1 96 ? 41.043 -4.645 -3.918 1.00 51.53 96 ASP A CA 1
ATOM 776 C C . ASP A 1 96 ? 41.847 -5.837 -3.364 1.00 51.53 96 ASP A C 1
ATOM 778 O O . ASP A 1 96 ? 43.056 -5.740 -3.147 1.00 51.53 96 ASP A O 1
ATOM 782 N N . LEU A 1 97 ? 41.199 -6.994 -3.179 1.00 54.94 97 LEU A N 1
ATOM 783 C CA . LEU A 1 97 ? 41.869 -8.190 -2.666 1.00 54.94 97 LEU A CA 1
ATOM 784 C C . LEU A 1 97 ? 42.759 -8.867 -3.719 1.00 54.94 97 LEU A C 1
ATOM 786 O O . LEU A 1 97 ? 43.817 -9.384 -3.366 1.00 54.94 97 LEU A O 1
ATOM 790 N N . SER A 1 98 ? 42.363 -8.850 -4.997 1.00 55.47 98 SER A N 1
ATOM 791 C CA . SER A 1 98 ? 43.172 -9.430 -6.077 1.00 55.47 98 SER A CA 1
ATOM 792 C C . SER A 1 98 ? 44.444 -8.614 -6.338 1.00 55.47 98 SER A C 1
ATOM 794 O O . SER A 1 98 ? 45.514 -9.199 -6.458 1.00 55.47 98 SER A O 1
ATOM 796 N N . ILE A 1 99 ? 44.366 -7.274 -6.314 1.00 55.22 99 ILE A N 1
ATOM 797 C CA . ILE A 1 99 ? 45.546 -6.399 -6.471 1.00 55.22 99 ILE A CA 1
ATOM 798 C C . ILE A 1 99 ? 46.515 -6.548 -5.289 1.00 55.22 99 ILE A C 1
ATOM 800 O O . ILE A 1 99 ? 47.728 -6.590 -5.487 1.00 55.22 99 ILE A O 1
ATOM 804 N N . LYS A 1 100 ? 46.009 -6.660 -4.051 1.00 50.88 100 LYS A N 1
ATOM 805 C CA . LYS A 1 100 ? 46.872 -6.890 -2.878 1.00 50.88 100 LYS A CA 1
ATOM 806 C C . LYS A 1 100 ? 47.620 -8.216 -2.958 1.00 50.88 100 LYS A C 1
ATOM 808 O O . LYS A 1 100 ? 48.792 -8.260 -2.598 1.00 50.88 100 LYS A O 1
ATOM 813 N N . LYS A 1 101 ? 46.964 -9.269 -3.452 1.00 52.09 101 LYS A N 1
ATOM 814 C CA . LYS A 1 101 ? 47.567 -10.600 -3.553 1.00 52.09 101 LYS A CA 1
ATOM 815 C C . LYS A 1 101 ? 48.698 -10.652 -4.587 1.00 52.09 101 LYS A C 1
ATOM 817 O O . LYS A 1 101 ? 49.720 -11.267 -4.307 1.00 52.09 101 LYS A O 1
ATOM 822 N N . ASP A 1 102 ? 48.561 -9.944 -5.709 1.00 52.34 102 ASP A N 1
ATOM 823 C CA . ASP A 1 102 ? 49.609 -9.869 -6.740 1.00 52.34 102 ASP A CA 1
ATOM 824 C C . ASP A 1 102 ? 50.837 -9.041 -6.291 1.00 52.34 102 ASP A C 1
ATOM 826 O O . ASP A 1 102 ? 51.965 -9.327 -6.692 1.00 52.34 102 ASP A O 1
ATOM 830 N N . ILE A 1 103 ? 50.659 -8.034 -5.424 1.00 54.28 103 ILE A N 1
ATOM 831 C CA . ILE A 1 103 ? 51.784 -7.263 -4.851 1.00 54.28 103 ILE A CA 1
ATOM 832 C C . ILE A 1 103 ? 52.559 -8.093 -3.816 1.00 54.28 103 ILE A C 1
ATOM 834 O O . ILE A 1 103 ? 53.788 -8.022 -3.755 1.00 54.28 103 ILE A O 1
ATOM 838 N N . GLU A 1 104 ? 51.858 -8.870 -2.990 1.00 51.38 104 GLU A N 1
ATOM 839 C CA . GLU A 1 104 ? 52.479 -9.656 -1.917 1.00 51.38 104 GLU A CA 1
ATOM 840 C C . GLU A 1 104 ? 53.315 -10.829 -2.469 1.00 51.38 104 GLU A C 1
ATOM 842 O O . GLU A 1 104 ? 54.400 -11.115 -1.953 1.00 51.38 104 GLU A O 1
ATOM 847 N N . ASP A 1 105 ? 52.887 -11.432 -3.584 1.00 48.66 105 ASP A N 1
ATOM 848 C CA . ASP A 1 105 ? 53.631 -12.503 -4.265 1.00 48.66 105 ASP A CA 1
ATOM 849 C C . ASP A 1 105 ? 54.947 -11.984 -4.887 1.00 48.66 105 ASP A C 1
ATOM 851 O O . ASP A 1 105 ? 55.994 -12.626 -4.787 1.00 48.66 105 ASP A O 1
ATOM 855 N N . HIS A 1 106 ? 54.960 -10.758 -5.427 1.00 50.41 106 HIS A N 1
ATOM 856 C CA . HIS A 1 106 ? 56.173 -10.152 -5.996 1.00 50.41 106 HIS A CA 1
ATOM 857 C C . HIS A 1 106 ? 57.208 -9.676 -4.964 1.00 50.41 106 HIS A C 1
ATOM 859 O O . HIS A 1 106 ? 58.400 -9.620 -5.275 1.00 50.41 106 HIS A O 1
ATOM 865 N N . CYS A 1 107 ? 56.803 -9.351 -3.734 1.00 51.09 107 CYS A N 1
ATOM 866 C CA . CYS A 1 107 ? 57.747 -8.956 -2.681 1.00 51.09 107 CYS A CA 1
ATOM 867 C C . CYS A 1 107 ? 58.491 -10.150 -2.060 1.00 51.09 107 CYS A C 1
ATOM 869 O O . CYS A 1 107 ? 59.567 -9.969 -1.486 1.00 51.09 107 CYS A O 1
ATOM 871 N N . THR A 1 108 ? 57.959 -11.366 -2.196 1.00 50.06 108 THR A N 1
ATOM 872 C CA . THR A 1 108 ? 58.563 -12.570 -1.603 1.00 50.06 108 THR A CA 1
ATOM 873 C C . THR A 1 108 ? 59.710 -13.131 -2.458 1.00 50.06 108 THR A C 1
ATOM 875 O O . THR A 1 108 ? 60.637 -13.746 -1.928 1.00 50.06 108 THR A O 1
ATOM 878 N N . ASP A 1 109 ? 59.719 -12.845 -3.764 1.00 49.06 109 ASP A N 1
ATOM 879 C CA . ASP A 1 109 ? 60.720 -13.367 -4.709 1.00 49.06 109 ASP A CA 1
ATOM 880 C C . ASP A 1 109 ? 62.030 -12.546 -4.751 1.00 49.06 109 ASP A C 1
ATOM 882 O O . ASP A 1 109 ? 63.091 -13.058 -5.109 1.00 49.06 109 ASP A O 1
ATOM 886 N N . ILE A 1 110 ? 62.014 -11.279 -4.314 1.00 53.38 110 ILE A N 1
ATOM 887 C CA . ILE A 1 110 ? 63.224 -10.430 -4.270 1.00 53.38 110 ILE A CA 1
ATOM 888 C C . ILE A 1 110 ? 64.119 -10.775 -3.066 1.00 53.38 110 ILE A C 1
ATOM 890 O O . ILE A 1 110 ? 65.345 -10.681 -3.156 1.00 53.38 110 ILE A O 1
ATOM 894 N N . GLY A 1 111 ? 63.537 -11.229 -1.951 1.00 49.38 111 GLY A N 1
ATOM 895 C CA . GLY A 1 111 ? 64.294 -11.621 -0.755 1.00 49.38 111 GLY A CA 1
ATOM 896 C C . GLY A 1 111 ? 65.118 -12.902 -0.930 1.00 49.38 111 GLY A C 1
ATOM 897 O O . GLY A 1 111 ? 66.147 -13.061 -0.276 1.00 49.38 111 GLY A O 1
ATOM 898 N N . ASN A 1 112 ? 64.714 -13.789 -1.846 1.00 51.16 112 ASN A N 1
ATOM 899 C CA . ASN A 1 112 ? 65.335 -15.105 -2.033 1.00 51.16 112 ASN A CA 1
ATOM 900 C C . ASN A 1 112 ? 66.395 -15.165 -3.147 1.00 51.16 112 ASN A C 1
ATOM 902 O O . ASN A 1 112 ? 67.039 -16.201 -3.319 1.00 51.16 112 ASN A O 1
ATOM 906 N N . HIS A 1 113 ? 66.635 -14.072 -3.880 1.00 50.19 113 HIS A N 1
ATOM 907 C CA . HIS A 1 113 ? 67.675 -14.021 -4.916 1.00 50.19 113 HIS A CA 1
ATOM 908 C C . HIS A 1 113 ? 69.007 -13.400 -4.476 1.00 50.19 113 HIS A C 1
ATOM 910 O O . HIS A 1 113 ? 69.978 -13.439 -5.239 1.00 50.19 113 HIS A O 1
ATOM 916 N N . ILE A 1 114 ? 69.128 -12.916 -3.236 1.00 55.00 114 ILE A N 1
ATOM 917 C CA . ILE A 1 114 ? 70.440 -12.551 -2.692 1.00 55.00 114 ILE A CA 1
ATOM 918 C C . ILE A 1 114 ? 71.120 -13.828 -2.190 1.00 55.00 114 ILE A C 1
ATOM 920 O O . ILE A 1 114 ? 70.891 -14.290 -1.076 1.00 55.00 114 ILE A O 1
ATOM 924 N N . SER A 1 115 ? 71.954 -14.421 -3.048 1.00 54.81 115 SER A N 1
ATOM 925 C CA . SER A 1 115 ? 72.819 -15.548 -2.683 1.00 54.81 115 SER A CA 1
ATOM 926 C C . SER A 1 115 ? 73.605 -15.258 -1.388 1.00 54.81 115 SER A C 1
ATOM 928 O O . SER A 1 115 ? 74.107 -14.141 -1.238 1.00 54.81 115 SER A O 1
ATOM 930 N N . PRO A 1 116 ? 73.848 -16.256 -0.510 1.00 55.88 116 PRO A N 1
ATOM 931 C CA . PRO A 1 116 ? 74.561 -16.089 0.771 1.00 55.88 116 PRO A CA 1
ATOM 932 C C . PRO A 1 116 ? 76.023 -15.609 0.662 1.00 55.88 116 PRO A C 1
ATOM 934 O O . PRO A 1 116 ? 76.719 -15.501 1.668 1.00 55.88 116 PRO A O 1
ATOM 937 N N . LEU A 1 117 ? 76.520 -15.375 -0.556 1.00 56.91 117 LEU A N 1
ATOM 938 C CA . LEU A 1 117 ? 77.907 -15.026 -0.870 1.00 56.91 117 LEU A CA 1
ATOM 939 C C . LEU A 1 117 ? 78.080 -13.599 -1.410 1.00 56.91 117 LEU A C 1
ATOM 941 O O . LEU A 1 117 ? 79.209 -13.190 -1.687 1.00 56.91 117 LEU A O 1
ATOM 945 N N . THR A 1 118 ? 77.010 -12.814 -1.538 1.00 54.00 118 THR A N 1
ATOM 946 C CA . THR A 1 118 ? 77.139 -11.415 -1.958 1.00 54.00 118 THR A CA 1
ATOM 947 C C . THR A 1 118 ? 77.565 -10.557 -0.767 1.00 54.00 118 THR A C 1
ATOM 949 O O . THR A 1 118 ? 76.755 -10.194 0.081 1.00 54.00 118 THR A O 1
ATOM 952 N N . ARG A 1 119 ? 78.857 -10.211 -0.700 1.00 54.31 119 ARG A N 1
ATOM 953 C CA . ARG A 1 119 ? 79.348 -9.125 0.160 1.00 54.31 119 ARG A CA 1
ATOM 954 C C . ARG A 1 119 ? 78.704 -7.811 -0.289 1.00 54.31 119 ARG A C 1
ATOM 956 O O . ARG A 1 119 ? 79.071 -7.273 -1.331 1.00 54.31 119 ARG A O 1
ATOM 963 N N . VAL A 1 120 ? 77.7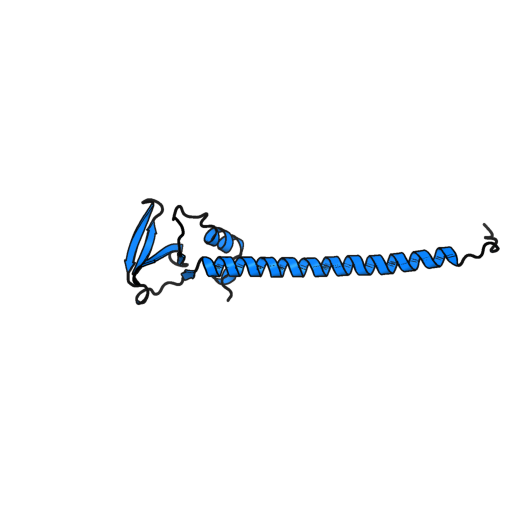79 -7.294 0.514 1.00 59.91 120 VAL A N 1
ATOM 964 C CA . VAL A 1 120 ? 77.376 -5.885 0.472 1.00 59.91 120 VAL A CA 1
ATOM 965 C C . VAL A 1 120 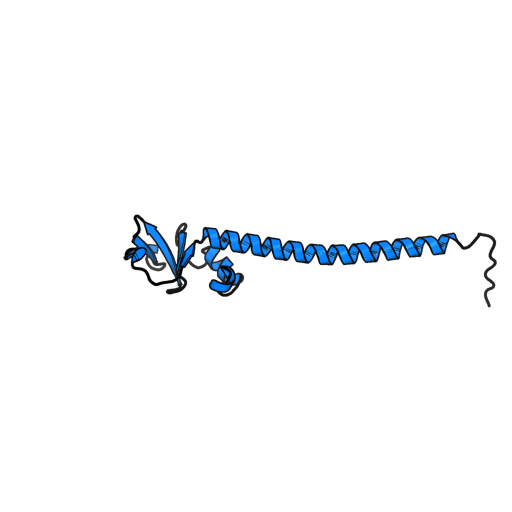? 78.586 -5.077 0.947 1.00 59.91 120 VAL A C 1
ATOM 967 O O . VAL A 1 120 ? 79.070 -5.279 2.058 1.00 59.91 120 VAL A O 1
ATOM 970 N N . ILE A 1 121 ? 79.153 -4.243 0.075 1.00 58.50 121 ILE A N 1
ATOM 971 C CA . ILE A 1 121 ? 80.155 -3.254 0.483 1.00 58.50 121 ILE A CA 1
ATOM 972 C C . ILE A 1 121 ? 79.368 -2.046 0.982 1.00 58.50 121 ILE A C 1
ATOM 974 O O . ILE A 1 121 ? 78.815 -1.306 0.169 1.00 58.50 121 ILE A O 1
ATOM 978 N N . ASP A 1 122 ? 79.317 -1.866 2.299 1.00 52.19 122 ASP A N 1
ATOM 979 C CA . ASP A 1 122 ? 78.909 -0.596 2.895 1.00 52.19 122 ASP A CA 1
ATOM 980 C C . ASP A 1 122 ? 79.972 0.461 2.577 1.00 52.19 122 ASP A C 1
ATOM 982 O O . ASP A 1 122 ? 81.178 0.215 2.715 1.00 52.19 122 ASP A O 1
ATOM 986 N N . ARG A 1 123 ? 79.525 1.632 2.124 1.00 44.91 123 ARG A N 1
ATOM 987 C CA . ARG A 1 123 ? 80.365 2.812 1.935 1.00 44.91 123 ARG A CA 1
ATOM 988 C C . ARG A 1 123 ? 79.835 3.959 2.772 1.00 44.91 123 ARG A C 1
ATOM 990 O O . ARG A 1 123 ? 78.597 4.122 2.796 1.00 44.91 123 ARG A O 1
#

Sequence (123 aa):
MNLIEKIGNIIQAEMIASCLLTTANNPEYFSLNPKQYFNVVDGIVYFYNDDEQQFFEYKPLVECDFEYVLIADLRTAIANHNLTVSNSNQNDKQIDLSIKKDIEDHCTDIGNHISPLTRVIDR

pLDDT: mean 81.13, std 18.93, range [44.91, 97.81]

=== Feature glossary ===
Key to the feature types in this record:

— What the protein is —

Primary structure: the covalent order of the twenty standard amino acids along the backbone. Two proteins with the same sequence will (almost always) fold to the same structure; two with 30% identity often share a fold but not the details.

Database cross-references. InterPro integrates a dozen domain/family signature databases into unified entries with residue-range hits. GO terms attach function/process/location labels with evidence codes. CATH codes position the fold in a four-level structural taxonomy. Organism is the NCBI-taxonomy species name.

— Where its atoms are —

The mmCIF block holds the 3D Cartesian coordinates of each backbone atom (N, Cα, C, O) in ångströms. mmCIF is the PDB's canonical archive format — a tagged-loop text representation of the atomic model.

Six rendered views show the 3D structure from the faces of a cube — i.e. along ±x, ±y, ±z. Rendering representation is drawn randomly per protein from cartoon (secondary-structure ribbons), sticks (backbone bonds), or molecular surface; coloring is either N→C rainbow (blue at the N-terminus through red at the C-terminus) or one color per chain.

— Local backbone conformation —

DSSP 8-state secondary structure assigns each residue one of H (α-helix), G (3₁₀-helix), I (π-helix), E (extended β-strand), B (isolated β-bridge), T (hydrogen-bonded turn), S (bend), or '-' (coil). The assignment is computed from backbone hydrogen-bond geometry via the Kabsch–Sander algorithm.

P-SEA three-state annotation labels each residue as helix, strand, or coil based purely on the geometry of the Cα trace. It serves as a fallback when the full backbone (and thus DSSP) is unavailable.

The φ/ψ torsion pair specifies the backbone conformation at each residue. φ rotates about the N–Cα bond, ψ about the Cα–C bond. Steric clashes forbid most of the (φ, ψ) plane — the allowed regions (α-helix basin, β-sheet basin, left-handed helix) are the Ramachandran-allowed regions.

— Global shape and packing —

The geometric summary reports three shape descriptors. Rg (radius of gyration) measures how spread out the Cα atoms are about their centre of mass; compact globular proteins have small Rg, elongated or unfolded ones large. Cα contacts (<8 Å, |i−j|>4) count long-range residue pairs in spatial proximity — high for tightly packed folds, near zero for rods or random coil. The bounding-box extents give the protein's footprint along x, y, z in Å.

Accessible surface area quantifies burial. A residue with SASA near zero is packed into the hydrophobic core; one with SASA >100 Å² sits on the surface. Computed here via the Shrake–Rupley numerical algorithm with a 1.4 Å probe.

Plot images: a contact map (which residues are close in 3D, as an N×N binary image), a Ramachandran scatter (backbone torsion angles, revealing secondary-structure composition at a glance), and — for AlphaFold structures — a PAE heatmap (pairwise prediction confidence).

— Structural neighborhood —

The Foldseek 3Di string encodes local tertiary geometry as a 20-letter alphabet — one character per residue — derived from the relative positions of nearby Cα atoms. Unlike the amino-acid sequence, 3Di is a direct function of the 3D structure, so two proteins with the same fold have similar 3Di strings even at low sequence identity.

Nearest PDB neighbors are the top structural matches found by Foldseek when searching this structure against the entire Protein Data Bank. Each hit reports a TM-score (0 to 1; >0.5 almost always implies the same fold) and an E-value. Th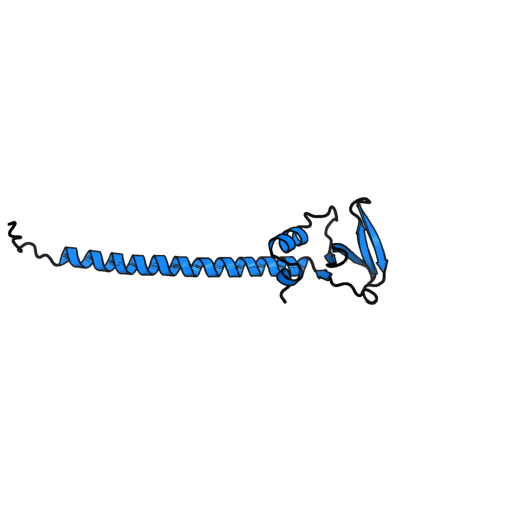ese are *structural* homologs — they may share no detectable sequence similarity.

— Confidence and disorder —

For AlphaFold models, the B-factor field carries pLDDT — the model's own estimate of local accuracy on a 0–100 scale. Regions with pLDDT<50 should be treated as essentially unmodeled; they often correspond to intrinsically disordered segments.

B-factor (Debye–Waller factor) reflects atomic displacement in the crystal lattice. It is an experimental observable (units Å²), not a prediction; low values mean the atom is pinned down, high values mean it moves or is heterogeneous across the crystal.

Predicted aligned error is AlphaFold's pairwise confidence. Unlike pLDDT (per-residue), PAE is per-residue-pair and captures whether two parts of the structure are correctly placed relative to each other. Units are ångströms of expected positional error.